Protein AF-A0A1K2F1L8-F1 (afdb_monomer_lite)

Radius of gyration: 19.1 Å; chains: 1; bounding box: 36×32×73 Å

Foldseek 3Di:
DDDDPVNVVCCVVVVDPDDLVNQLVCQCVPPHDLLSVLSSLVVCLVVVHDDDDPALLVSLLSPLVSLCVVLVNDDPVQLCVLQPPPDDPVLVCCSNPNPAHDDLVSVCSSCVSSVHHSVSSVVSSCVNDDDPPPDPPPPPVPVD

InterPro domains:
  IPR001387 Cro/C1-type, helix-turn-helix domain [cd00093] (1-28)

Structure (mmCIF, N/CA/C/O backbone):
data_AF-A0A1K2F1L8-F1
#
_entry.id   AF-A0A1K2F1L8-F1
#
loop_
_atom_site.group_PDB
_atom_site.id
_atom_site.type_symbol
_atom_site.label_atom_id
_atom_site.label_alt_id
_atom_site.label_comp_id
_atom_site.label_asym_id
_atom_site.label_entity_id
_atom_site.label_seq_id
_atom_site.pdbx_PDB_ins_code
_atom_site.Cartn_x
_atom_site.Cartn_y
_atom_site.Cartn_z
_atom_site.occupancy
_atom_site.B_iso_or_equiv
_atom_site.auth_seq_id
_atom_site.auth_comp_id
_atom_site.auth_asym_id
_atom_site.auth_atom_id
_atom_site.pdbx_PDB_model_num
ATOM 1 N N . MET A 1 1 ? 10.551 11.667 -25.243 1.00 49.59 1 MET A N 1
ATOM 2 C CA . MET A 1 1 ? 11.692 10.758 -24.992 1.00 49.59 1 MET A CA 1
ATOM 3 C C . MET A 1 1 ? 11.228 9.358 -25.374 1.00 49.59 1 MET A C 1
ATOM 5 O O . MET A 1 1 ? 10.257 8.904 -24.792 1.00 49.59 1 MET A O 1
ATOM 9 N N . ASN A 1 2 ? 11.800 8.723 -26.399 1.00 59.16 2 ASN A N 1
ATOM 10 C CA . ASN A 1 2 ? 11.292 7.448 -26.925 1.00 59.16 2 ASN A CA 1
ATOM 11 C C . ASN A 1 2 ? 12.063 6.296 -26.255 1.00 59.16 2 ASN A C 1
ATOM 13 O O . ASN A 1 2 ? 13.239 6.097 -26.563 1.00 59.16 2 ASN A O 1
ATOM 17 N N . ILE A 1 3 ? 11.465 5.598 -25.279 1.00 68.81 3 ILE A N 1
ATOM 18 C CA . ILE A 1 3 ? 12.116 4.423 -24.680 1.00 68.81 3 ILE A CA 1
ATOM 19 C C . ILE A 1 3 ? 12.101 3.303 -25.719 1.00 68.81 3 ILE A C 1
ATOM 21 O O . ILE A 1 3 ? 11.045 2.888 -26.190 1.00 68.81 3 ILE A O 1
ATOM 25 N N . HIS A 1 4 ? 13.276 2.780 -26.062 1.00 78.31 4 HIS A N 1
ATOM 26 C CA . HIS A 1 4 ? 13.374 1.705 -27.040 1.00 78.31 4 HIS A CA 1
ATOM 27 C C . HIS A 1 4 ? 12.691 0.425 -26.526 1.00 78.31 4 HIS A C 1
ATOM 29 O O . HIS A 1 4 ? 12.898 0.011 -25.385 1.00 78.31 4 HIS A O 1
ATOM 35 N N . ARG A 1 5 ? 11.911 -0.253 -27.375 1.00 78.19 5 ARG A N 1
ATOM 36 C CA . ARG A 1 5 ? 11.116 -1.440 -26.995 1.00 78.19 5 ARG A CA 1
ATOM 37 C C . ARG A 1 5 ? 11.962 -2.570 -26.398 1.00 78.19 5 ARG A C 1
ATOM 39 O O . ARG A 1 5 ? 11.544 -3.224 -25.447 1.00 78.19 5 ARG A O 1
ATOM 46 N N . SER A 1 6 ? 13.177 -2.758 -26.916 1.00 81.50 6 SER A N 1
ATOM 47 C CA . SER A 1 6 ? 14.138 -3.725 -26.370 1.00 81.50 6 SER A CA 1
ATOM 48 C C . SER A 1 6 ? 14.590 -3.367 -24.953 1.00 81.50 6 SER A C 1
ATOM 50 O O . SER A 1 6 ? 14.827 -4.258 -24.148 1.00 81.50 6 SER A O 1
ATOM 52 N N . TYR A 1 7 ? 14.667 -2.080 -24.616 1.00 80.69 7 TYR A N 1
ATOM 53 C CA . TYR A 1 7 ? 15.029 -1.620 -23.279 1.00 80.69 7 TYR A CA 1
ATOM 54 C C . TYR A 1 7 ? 13.928 -1.949 -22.264 1.00 80.69 7 TYR A C 1
ATOM 56 O O . TYR A 1 7 ? 14.214 -2.529 -21.218 1.00 80.69 7 TYR A O 1
ATOM 64 N N . LEU A 1 8 ? 12.665 -1.666 -22.611 1.00 78.38 8 LEU A N 1
ATOM 65 C CA . LEU A 1 8 ? 11.508 -2.033 -21.785 1.00 78.38 8 LEU A CA 1
ATOM 66 C C . LEU A 1 8 ? 11.400 -3.545 -21.597 1.00 78.38 8 LEU A C 1
ATOM 68 O O . LEU A 1 8 ? 11.188 -4.000 -20.479 1.00 78.38 8 LEU A O 1
ATOM 72 N N . SER A 1 9 ? 11.615 -4.329 -22.658 1.00 83.75 9 SER A N 1
ATOM 73 C CA . SER A 1 9 ? 11.579 -5.793 -22.575 1.00 83.75 9 SER A CA 1
ATOM 74 C C . SER A 1 9 ? 12.552 -6.334 -21.529 1.00 83.75 9 SER A C 1
ATOM 76 O O . SER A 1 9 ? 12.203 -7.245 -20.784 1.00 83.75 9 SER A O 1
ATOM 78 N N . ARG A 1 10 ? 13.758 -5.764 -21.438 1.00 85.00 10 ARG A N 1
ATOM 79 C CA . ARG A 1 10 ? 14.787 -6.210 -20.486 1.00 85.00 10 ARG A CA 1
ATOM 80 C C . ARG A 1 10 ? 14.475 -5.800 -19.051 1.00 85.00 10 ARG A C 1
ATOM 82 O O . ARG A 1 10 ? 14.777 -6.560 -18.141 1.00 85.00 10 ARG A O 1
ATOM 89 N N . ILE A 1 11 ? 13.832 -4.648 -18.856 1.00 83.88 11 ILE A N 1
ATOM 90 C CA . ILE A 1 11 ? 13.310 -4.255 -17.541 1.00 83.88 11 ILE A CA 1
ATOM 91 C C . ILE A 1 11 ? 12.198 -5.212 -17.103 1.00 83.88 11 ILE A C 1
ATOM 93 O O . ILE A 1 11 ? 12.263 -5.773 -16.015 1.00 83.88 11 ILE A O 1
ATOM 97 N N . LEU A 1 12 ? 11.204 -5.444 -17.964 1.00 80.25 12 LEU A N 1
ATOM 98 C CA . LEU A 1 12 ? 10.048 -6.289 -17.646 1.00 80.25 12 LEU A CA 1
ATOM 99 C C . LEU A 1 12 ? 10.425 -7.762 -17.447 1.00 80.25 12 LEU A C 1
ATOM 101 O O . LEU A 1 12 ? 9.795 -8.452 -16.654 1.00 80.25 12 LEU A O 1
ATOM 105 N N . SER A 1 13 ? 11.463 -8.235 -18.139 1.00 85.00 13 SER A N 1
ATOM 106 C CA . SER A 1 13 ? 11.977 -9.605 -17.996 1.00 85.00 13 SER A CA 1
ATOM 107 C C . SER A 1 13 ? 12.935 -9.767 -16.809 1.00 85.00 13 SER A C 1
ATOM 109 O O . SER A 1 13 ? 13.424 -10.866 -16.574 1.00 85.00 13 SER A O 1
ATOM 111 N N . GLY A 1 14 ? 13.250 -8.687 -16.084 1.00 81.31 14 GLY A N 1
ATOM 112 C CA . GLY A 1 14 ? 14.190 -8.709 -14.960 1.00 81.31 14 GLY A CA 1
ATOM 113 C C . GLY A 1 14 ? 15.669 -8.796 -15.356 1.00 81.31 14 GLY A C 1
ATOM 114 O O . GLY A 1 14 ? 16.530 -8.822 -14.483 1.00 81.31 14 GLY A O 1
ATOM 115 N N . GLU A 1 15 ? 15.997 -8.779 -16.652 1.00 84.69 15 GLU A N 1
ATOM 116 C CA . GLU A 1 15 ? 17.387 -8.722 -17.132 1.00 84.69 15 GLU A CA 1
ATOM 117 C C . GLU A 1 15 ? 18.084 -7.401 -16.782 1.00 84.69 15 GLU A C 1
ATOM 119 O O . GLU A 1 15 ? 19.311 -7.298 -16.849 1.00 84.69 15 GLU A O 1
ATOM 124 N N . ARG A 1 16 ? 17.307 -6.361 -16.460 1.00 83.31 16 ARG A N 1
ATOM 125 C CA . ARG A 1 16 ? 17.817 -5.052 -16.068 1.00 83.31 16 ARG A CA 1
ATOM 126 C C . ARG A 1 16 ? 16.995 -4.469 -14.915 1.00 83.31 16 ARG A C 1
ATOM 128 O O . ARG A 1 16 ? 15.769 -4.499 -14.997 1.00 83.31 16 ARG A O 1
ATOM 135 N N . PRO A 1 17 ? 17.632 -3.867 -13.893 1.00 78.44 17 PRO A N 1
ATOM 136 C CA . PRO A 1 17 ? 16.900 -3.169 -12.844 1.00 78.44 17 PRO A CA 1
ATOM 137 C C . PRO A 1 17 ? 16.169 -1.945 -13.409 1.00 78.44 17 PRO A C 1
ATOM 139 O O . PRO A 1 17 ? 16.726 -1.182 -14.207 1.00 78.44 17 PRO A O 1
ATOM 142 N N . ALA A 1 18 ? 14.921 -1.758 -12.980 1.00 80.25 18 ALA A N 1
ATOM 143 C CA . ALA A 1 18 ? 14.184 -0.521 -13.203 1.00 80.25 18 ALA A CA 1
ATOM 144 C C . ALA A 1 18 ? 14.768 0.611 -12.341 1.00 80.25 18 ALA A C 1
ATOM 146 O O . ALA A 1 18 ? 15.379 0.367 -11.301 1.00 80.25 18 ALA A O 1
ATOM 147 N N . THR A 1 19 ? 14.554 1.856 -12.759 1.00 84.81 19 THR A N 1
ATOM 148 C CA . THR A 1 19 ? 14.795 3.039 -11.922 1.00 84.81 19 THR A CA 1
ATOM 149 C C . THR A 1 19 ? 13.495 3.814 -11.761 1.00 84.81 19 THR A C 1
ATOM 151 O O . THR A 1 19 ? 12.611 3.719 -12.618 1.00 84.81 19 THR A O 1
ATOM 154 N N . LEU A 1 20 ? 13.392 4.619 -10.699 1.00 82.31 20 LEU A N 1
ATOM 155 C CA . LEU A 1 20 ? 12.206 5.434 -10.428 1.00 82.31 20 LEU A CA 1
ATOM 156 C C . LEU A 1 20 ? 11.814 6.308 -11.632 1.00 82.31 20 LEU A C 1
ATOM 158 O O . LEU A 1 20 ? 10.647 6.348 -12.001 1.00 82.31 20 LEU A O 1
ATOM 162 N N . SER A 1 21 ? 12.788 6.902 -12.328 1.00 84.25 21 SER A N 1
ATOM 163 C CA . SER A 1 21 ? 12.530 7.715 -13.526 1.00 84.25 21 SER A CA 1
ATOM 164 C C . SER A 1 21 ? 11.832 6.939 -14.650 1.00 84.25 21 SER A C 1
ATOM 166 O O . SER A 1 21 ? 11.030 7.511 -15.384 1.00 84.25 21 SER A O 1
ATOM 168 N N . TYR A 1 22 ? 12.124 5.642 -14.808 1.00 83.38 22 TYR A N 1
ATOM 169 C CA . TYR A 1 22 ? 11.431 4.803 -15.790 1.00 83.38 22 TYR A CA 1
ATOM 170 C C . TYR A 1 22 ? 10.025 4.434 -15.331 1.00 83.38 22 TYR A C 1
ATOM 172 O O . TYR A 1 22 ? 9.113 4.423 -16.151 1.00 83.38 22 TYR A O 1
ATOM 180 N N . VAL A 1 23 ? 9.842 4.159 -14.041 1.00 83.00 23 VAL A N 1
ATOM 181 C CA . VAL A 1 23 ? 8.525 3.867 -13.463 1.00 83.00 23 VAL A CA 1
ATOM 182 C C . VAL A 1 23 ? 7.595 5.070 -13.608 1.00 83.00 23 VAL A C 1
ATOM 184 O O . VAL A 1 23 ? 6.479 4.915 -14.097 1.00 83.00 23 VAL A O 1
ATOM 187 N N . GLU A 1 24 ? 8.082 6.268 -13.286 1.00 84.75 24 GLU A N 1
ATOM 188 C CA . GLU A 1 24 ? 7.347 7.523 -13.457 1.00 84.75 24 GLU A CA 1
ATOM 189 C C . GLU A 1 24 ? 6.984 7.779 -14.915 1.00 84.75 24 GLU A C 1
ATOM 191 O O . GLU A 1 24 ? 5.848 8.135 -15.222 1.00 84.75 24 GLU A O 1
ATOM 196 N N . LEU A 1 25 ? 7.931 7.564 -15.833 1.00 83.06 25 LEU A N 1
ATOM 197 C CA . LEU A 1 25 ? 7.670 7.775 -17.251 1.00 83.06 25 LEU A CA 1
ATOM 198 C C . LEU A 1 25 ? 6.630 6.784 -17.790 1.00 83.06 25 LEU A C 1
ATOM 200 O O . LEU A 1 25 ? 5.725 7.192 -18.509 1.00 83.06 25 LEU A O 1
ATOM 204 N N . ILE A 1 26 ? 6.721 5.502 -17.427 1.00 80.81 26 ILE A N 1
ATOM 205 C CA . ILE A 1 26 ? 5.741 4.489 -17.843 1.00 80.81 26 ILE A CA 1
ATOM 206 C C . ILE A 1 26 ? 4.357 4.818 -17.271 1.00 80.81 26 ILE A C 1
ATOM 208 O O . ILE A 1 26 ? 3.377 4.799 -18.010 1.00 80.81 26 ILE A O 1
ATOM 212 N N . ALA A 1 27 ? 4.264 5.159 -15.984 1.00 82.94 27 ALA A N 1
ATOM 213 C CA . ALA A 1 27 ? 2.992 5.501 -15.350 1.00 82.94 27 ALA A CA 1
ATOM 214 C C . ALA A 1 27 ? 2.351 6.751 -15.978 1.00 82.94 27 ALA A C 1
ATOM 216 O O . ALA A 1 27 ? 1.149 6.759 -16.255 1.00 82.94 27 ALA A O 1
ATOM 217 N N . LYS A 1 28 ? 3.163 7.766 -16.291 1.00 82.88 28 LYS A N 1
ATOM 218 C CA . LYS A 1 28 ? 2.709 8.999 -16.937 1.00 82.88 28 LYS A CA 1
ATOM 219 C C . LYS A 1 28 ? 2.158 8.760 -18.340 1.00 82.88 28 LYS A C 1
ATOM 221 O O . LYS A 1 28 ? 1.143 9.350 -18.694 1.00 82.88 28 LYS A O 1
ATOM 226 N N . GLU A 1 29 ? 2.820 7.919 -19.130 1.00 81.88 29 GLU A N 1
ATOM 227 C CA . GLU A 1 29 ? 2.407 7.626 -20.508 1.00 81.88 29 GLU A CA 1
ATOM 228 C C . GLU A 1 29 ? 1.221 6.650 -20.570 1.00 81.88 29 GLU A C 1
ATOM 230 O O . GLU A 1 29 ? 0.402 6.734 -21.482 1.00 81.88 29 GLU A O 1
ATOM 235 N N . CYS A 1 30 ? 1.113 5.714 -19.621 1.00 78.75 30 CYS A N 1
ATOM 236 C CA . CYS A 1 30 ? 0.089 4.668 -19.661 1.00 78.75 30 CYS A CA 1
ATOM 237 C C . CYS A 1 30 ? -1.204 5.010 -18.914 1.00 78.75 30 CYS A C 1
ATOM 239 O O . CYS A 1 30 ? -2.246 4.468 -19.277 1.00 78.75 30 CYS A O 1
ATOM 241 N N . ALA A 1 31 ? -1.146 5.826 -17.860 1.00 76.44 31 ALA A N 1
ATOM 242 C CA . ALA A 1 31 ? -2.265 5.963 -16.927 1.00 76.44 31 ALA A CA 1
ATOM 243 C C . ALA A 1 31 ? -2.584 7.418 -16.557 1.00 76.44 31 ALA A C 1
ATOM 245 O O . ALA A 1 31 ? -3.752 7.794 -16.578 1.00 76.44 31 ALA A O 1
ATOM 246 N N . GLY A 1 32 ? -1.565 8.255 -16.336 1.00 81.44 32 GLY A N 1
ATOM 247 C CA . GLY A 1 32 ? -1.750 9.677 -16.045 1.00 81.44 32 GLY A CA 1
ATOM 248 C C . GLY A 1 32 ? -1.016 10.146 -14.791 1.00 81.44 32 GLY A C 1
ATOM 249 O O . GLY A 1 32 ? -0.155 9.458 -14.238 1.00 81.44 32 GLY A O 1
ATOM 250 N N . SER A 1 33 ? -1.311 11.377 -14.366 1.00 78.75 33 SER A N 1
ATOM 251 C CA . SER A 1 33 ? -0.582 12.055 -13.284 1.00 78.75 33 SER A CA 1
ATOM 252 C C . SER A 1 33 ? -0.829 11.435 -11.903 1.00 78.75 33 SER A C 1
ATOM 254 O O . SER A 1 33 ? 0.099 11.356 -11.104 1.00 78.75 33 SER A O 1
ATOM 256 N N . THR A 1 34 ? -2.050 10.973 -11.622 1.00 79.31 34 THR A N 1
ATOM 257 C CA . THR A 1 34 ? -2.420 10.388 -10.320 1.00 79.31 34 THR A CA 1
ATOM 258 C C . THR A 1 34 ? -1.813 8.996 -10.141 1.00 79.31 34 THR A C 1
ATO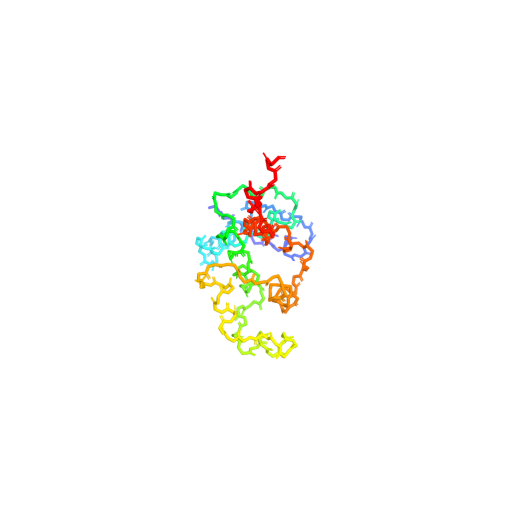M 260 O O . THR A 1 34 ? -1.289 8.655 -9.087 1.00 79.31 34 THR A O 1
ATOM 263 N N . GLU A 1 35 ? -1.794 8.197 -11.199 1.00 81.19 35 GLU A N 1
ATOM 264 C CA . GLU A 1 35 ? -1.209 6.859 -11.200 1.00 81.19 35 GLU A CA 1
ATOM 265 C C . GLU A 1 35 ? 0.321 6.910 -11.184 1.00 81.19 35 GLU A C 1
ATOM 267 O O . GLU A 1 35 ? 0.968 6.009 -10.649 1.00 81.19 35 GLU A O 1
ATOM 272 N N . THR A 1 36 ? 0.902 7.994 -11.708 1.00 83.38 36 THR A N 1
ATOM 273 C CA . THR A 1 36 ? 2.326 8.300 -11.520 1.00 83.38 36 THR A CA 1
ATOM 274 C C . THR A 1 36 ? 2.642 8.497 -10.041 1.00 83.38 36 THR A C 1
ATOM 276 O O . THR A 1 36 ? 3.590 7.898 -9.543 1.00 83.38 36 THR A O 1
ATOM 279 N N . GLU A 1 37 ? 1.818 9.256 -9.314 1.00 84.88 37 GLU A N 1
ATOM 280 C CA . GLU A 1 37 ? 1.981 9.442 -7.869 1.00 84.88 37 GLU A CA 1
ATOM 281 C C . GLU A 1 37 ? 1.888 8.110 -7.108 1.00 84.88 37 GLU A C 1
ATOM 283 O O . GLU A 1 37 ? 2.727 7.826 -6.251 1.00 84.88 37 GLU A O 1
ATOM 288 N N . PHE A 1 38 ? 0.935 7.247 -7.475 1.00 87.00 38 PHE A N 1
ATOM 289 C CA . PHE A 1 38 ? 0.809 5.901 -6.911 1.00 87.00 38 PHE A CA 1
ATOM 290 C C . PHE A 1 38 ? 2.066 5.057 -7.136 1.00 87.00 38 PHE A C 1
ATOM 292 O O . PHE A 1 38 ? 2.582 4.450 -6.195 1.00 87.00 38 PHE A O 1
ATOM 299 N N . ALA A 1 39 ? 2.577 5.028 -8.368 1.00 84.94 39 ALA A N 1
ATOM 300 C CA . ALA A 1 39 ? 3.757 4.250 -8.721 1.00 84.94 39 ALA A CA 1
ATOM 301 C C . ALA A 1 39 ? 5.016 4.761 -7.999 1.00 84.94 39 ALA A C 1
ATOM 303 O O . ALA A 1 39 ? 5.776 3.961 -7.449 1.00 84.94 39 ALA A O 1
ATOM 304 N N . THR A 1 40 ? 5.202 6.083 -7.929 1.00 86.88 40 THR A N 1
ATOM 305 C CA . THR A 1 40 ? 6.302 6.715 -7.189 1.00 86.88 40 THR A CA 1
ATOM 306 C C . THR A 1 40 ? 6.224 6.412 -5.698 1.00 86.88 40 THR A C 1
ATOM 308 O O . THR A 1 40 ? 7.238 6.076 -5.085 1.00 86.88 40 THR A O 1
ATOM 311 N N . LEU A 1 41 ? 5.033 6.502 -5.101 1.00 87.38 41 LEU A N 1
ATOM 312 C CA . LEU A 1 41 ? 4.838 6.235 -3.679 1.00 87.38 41 LEU A CA 1
ATOM 313 C C . LEU A 1 41 ? 5.149 4.772 -3.338 1.00 87.38 41 LEU A C 1
ATOM 315 O O . LEU A 1 41 ? 5.903 4.511 -2.401 1.00 87.38 41 LEU A O 1
ATOM 319 N N . LEU A 1 42 ? 4.620 3.823 -4.117 1.00 86.75 42 LEU A N 1
ATOM 320 C CA . LEU A 1 42 ? 4.898 2.397 -3.926 1.00 86.75 42 LEU A CA 1
ATOM 321 C C . LEU A 1 42 ? 6.384 2.074 -4.099 1.00 86.75 42 LEU A C 1
ATOM 323 O O . LEU A 1 42 ? 6.923 1.298 -3.312 1.00 86.75 42 LEU A O 1
ATOM 327 N N . TRP A 1 43 ? 7.051 2.685 -5.084 1.00 87.75 43 TRP A N 1
ATOM 328 C CA . TRP A 1 43 ? 8.487 2.510 -5.294 1.00 87.75 43 TRP A CA 1
ATOM 329 C C . TRP A 1 43 ? 9.297 2.976 -4.087 1.00 87.75 43 TRP A C 1
ATOM 331 O O . TRP A 1 43 ? 10.111 2.215 -3.574 1.00 87.75 43 TRP A O 1
ATOM 341 N N . LYS A 1 44 ? 9.053 4.203 -3.610 1.00 88.31 44 LYS A N 1
ATOM 342 C CA . LYS A 1 44 ? 9.777 4.772 -2.464 1.00 88.31 44 LYS A CA 1
ATOM 343 C C . LYS A 1 44 ? 9.607 3.921 -1.214 1.00 88.31 44 LYS A C 1
ATOM 345 O O . LYS A 1 44 ? 10.588 3.603 -0.557 1.00 88.31 44 LYS A O 1
ATOM 350 N N . ILE A 1 45 ? 8.381 3.485 -0.936 1.00 86.38 45 ILE A N 1
ATOM 351 C CA . ILE A 1 45 ? 8.088 2.621 0.212 1.00 86.38 45 ILE A CA 1
ATOM 352 C C . ILE A 1 45 ? 8.785 1.261 0.075 1.00 86.38 45 ILE A C 1
ATOM 354 O O . ILE A 1 45 ? 9.333 0.754 1.048 1.00 86.38 45 ILE A O 1
ATOM 358 N N . ALA A 1 46 ? 8.790 0.662 -1.119 1.00 84.69 46 ALA A N 1
ATOM 359 C CA . ALA A 1 46 ? 9.466 -0.613 -1.354 1.00 84.69 46 ALA A CA 1
ATOM 360 C C . ALA A 1 46 ? 11.000 -0.503 -1.285 1.00 84.69 46 ALA A C 1
ATOM 362 O O . ALA A 1 46 ? 11.662 -1.465 -0.900 1.00 84.69 46 ALA A O 1
ATOM 363 N N . ALA A 1 47 ? 11.553 0.654 -1.655 1.00 85.44 47 ALA A N 1
ATOM 364 C CA . ALA A 1 47 ? 12.978 0.964 -1.593 1.00 85.44 47 ALA A CA 1
ATOM 365 C C . ALA A 1 47 ? 13.443 1.454 -0.207 1.00 85.44 47 ALA A C 1
ATOM 367 O O . ALA A 1 47 ? 14.618 1.777 -0.057 1.00 85.44 47 ALA A O 1
ATOM 368 N N . ASP A 1 48 ? 12.542 1.510 0.783 1.00 80.94 48 ASP A N 1
ATOM 369 C CA . ASP A 1 48 ? 12.784 2.084 2.117 1.00 80.94 48 ASP A CA 1
ATOM 370 C C . ASP A 1 48 ? 13.265 3.552 2.066 1.00 80.94 48 ASP A C 1
ATOM 372 O O . ASP A 1 48 ? 13.998 4.041 2.925 1.00 80.94 48 ASP A O 1
ATOM 376 N N . GLU A 1 49 ? 12.854 4.284 1.025 1.00 83.06 49 GLU A N 1
ATOM 377 C CA . GLU A 1 49 ? 13.155 5.703 0.864 1.00 83.06 49 GLU A CA 1
ATOM 378 C C . GLU A 1 49 ? 12.187 6.574 1.686 1.00 83.06 49 GLU A C 1
ATOM 380 O O . GLU A 1 49 ? 10.984 6.295 1.761 1.00 83.06 49 GLU A O 1
ATOM 385 N N . PRO A 1 50 ? 12.667 7.691 2.266 1.00 71.56 50 PRO A N 1
ATOM 386 C CA . PRO A 1 50 ? 11.837 8.562 3.083 1.00 71.56 50 PRO A CA 1
ATOM 387 C C . PRO A 1 50 ? 10.741 9.237 2.248 1.00 71.56 50 PRO A C 1
ATOM 389 O O . PRO A 1 50 ? 11.000 10.041 1.348 1.00 71.56 50 PRO A O 1
ATOM 392 N N . VAL A 1 51 ? 9.485 8.974 2.606 1.00 76.62 51 VAL A N 1
ATOM 393 C CA . VAL A 1 51 ? 8.326 9.668 2.039 1.00 76.62 51 VAL A CA 1
ATOM 394 C C . VAL A 1 51 ? 8.105 10.968 2.819 1.00 76.62 51 VAL A C 1
ATOM 396 O O . VAL A 1 51 ? 7.390 11.002 3.820 1.00 76.62 51 VAL A O 1
ATOM 399 N N . SER A 1 52 ? 8.743 12.059 2.380 1.00 64.44 52 SER A N 1
ATOM 400 C CA . SER A 1 52 ? 8.429 13.400 2.896 1.00 64.44 52 SER A CA 1
ATOM 401 C C . SER A 1 52 ? 6.984 13.728 2.557 1.00 64.44 52 SER A C 1
ATOM 403 O O . SER A 1 52 ? 6.668 13.944 1.388 1.00 64.44 52 SER A O 1
ATOM 405 N N . THR A 1 53 ? 6.108 13.758 3.563 1.00 65.12 53 THR A N 1
ATOM 406 C CA . THR A 1 53 ? 4.717 14.143 3.330 1.00 65.12 53 THR A CA 1
ATOM 407 C C . THR A 1 53 ? 4.244 15.210 4.295 1.00 65.12 53 THR A C 1
ATOM 409 O O . THR A 1 53 ? 4.404 15.088 5.505 1.00 65.12 53 THR A O 1
ATOM 412 N N . THR A 1 54 ? 3.655 16.260 3.724 1.00 70.56 54 THR A N 1
ATOM 413 C CA . THR A 1 54 ? 3.031 17.381 4.438 1.00 70.56 54 THR A CA 1
ATOM 414 C C . THR A 1 54 ? 1.718 16.969 5.112 1.00 70.56 54 THR A C 1
ATOM 416 O O . THR A 1 54 ? 1.328 17.584 6.098 1.00 70.56 54 THR A O 1
ATOM 419 N N . ASP A 1 55 ? 1.063 15.914 4.614 1.00 83.19 55 ASP A N 1
ATOM 420 C CA . ASP A 1 55 ? -0.166 15.348 5.177 1.00 83.19 55 ASP A CA 1
ATOM 421 C C . ASP A 1 55 ? -0.058 13.810 5.266 1.00 83.19 55 ASP A C 1
ATOM 423 O O . ASP A 1 55 ? -0.226 13.123 4.254 1.00 83.19 55 ASP A O 1
ATOM 427 N N . PRO A 1 56 ? 0.218 13.246 6.456 1.00 82.69 56 PRO A N 1
ATOM 428 C CA . PRO A 1 56 ? 0.404 11.806 6.625 1.00 82.69 56 PRO A CA 1
ATOM 429 C C . PRO A 1 56 ? -0.892 11.000 6.432 1.00 82.69 56 PRO A C 1
ATOM 431 O O . PRO A 1 56 ? -0.836 9.827 6.054 1.00 82.69 56 PRO A O 1
ATOM 434 N N . VAL A 1 57 ? -2.068 11.610 6.643 1.00 84.69 57 VAL A N 1
ATOM 435 C CA . VAL A 1 57 ? -3.365 10.962 6.388 1.00 84.69 57 VAL A CA 1
ATOM 436 C C . VAL A 1 57 ? -3.578 10.801 4.890 1.00 84.69 57 VAL A C 1
ATOM 438 O O . VAL A 1 57 ? -4.019 9.741 4.436 1.00 84.69 57 VAL A O 1
ATOM 441 N N . HIS A 1 58 ? -3.232 11.833 4.120 1.00 84.62 58 HIS A N 1
ATOM 442 C CA . HIS A 1 58 ? -3.254 11.761 2.667 1.00 84.62 58 HIS A CA 1
ATOM 443 C C . HIS A 1 58 ? -2.303 10.672 2.153 1.00 84.62 58 HIS A C 1
ATOM 445 O O . HIS A 1 58 ? -2.746 9.812 1.396 1.00 84.62 58 HIS A O 1
ATOM 451 N N . THR A 1 59 ? -1.059 10.607 2.646 1.00 85.94 59 THR A N 1
ATOM 452 C CA . THR A 1 59 ? -0.090 9.559 2.263 1.00 85.94 59 THR A CA 1
ATOM 453 C C . THR A 1 59 ? -0.632 8.156 2.471 1.00 85.94 59 THR A C 1
ATOM 455 O O . THR A 1 59 ? -0.511 7.304 1.591 1.00 85.94 59 THR A O 1
ATOM 458 N N . LEU A 1 60 ? -1.231 7.902 3.640 1.00 86.50 60 LEU A N 1
ATOM 459 C CA . LEU A 1 60 ? -1.786 6.594 3.968 1.00 86.50 60 LEU A CA 1
ATOM 460 C C . LEU A 1 60 ? -2.885 6.207 2.973 1.00 86.50 60 LEU A C 1
ATOM 462 O O . LEU A 1 60 ? -2.911 5.083 2.477 1.00 86.50 60 LEU A O 1
ATOM 466 N N . ARG A 1 61 ? -3.783 7.140 2.650 1.00 87.69 61 ARG A N 1
ATOM 467 C CA . ARG A 1 61 ? -4.873 6.894 1.695 1.00 87.69 61 ARG A CA 1
ATOM 468 C C . ARG A 1 61 ? -4.343 6.650 0.295 1.00 87.69 61 ARG A C 1
ATOM 470 O O . ARG A 1 61 ? -4.733 5.659 -0.318 1.00 87.69 61 ARG A O 1
ATOM 477 N N . THR A 1 62 ? -3.432 7.495 -0.172 1.00 88.06 62 THR A N 1
ATOM 478 C CA . THR A 1 62 ? -2.773 7.353 -1.474 1.00 88.06 62 THR A CA 1
ATOM 479 C C . THR A 1 62 ? -2.057 6.008 -1.567 1.00 88.06 62 THR A C 1
ATOM 481 O O . THR A 1 62 ? -2.165 5.332 -2.583 1.00 88.06 62 THR A O 1
ATOM 484 N N . TYR A 1 63 ? -1.426 5.538 -0.486 1.00 89.12 63 TYR A N 1
ATOM 485 C CA . TYR A 1 63 ? -0.809 4.212 -0.435 1.00 89.12 63 TYR A CA 1
ATOM 486 C C . TYR A 1 63 ? -1.824 3.076 -0.615 1.00 89.12 63 TYR A C 1
ATOM 488 O O . TYR A 1 63 ? -1.625 2.194 -1.450 1.00 89.12 63 TYR A O 1
ATOM 496 N N . PHE A 1 64 ? -2.940 3.090 0.118 1.00 87.75 64 PHE A N 1
ATOM 497 C CA . PHE A 1 64 ? -3.967 2.054 -0.032 1.00 87.75 64 PHE A CA 1
ATOM 498 C C . PHE A 1 64 ? -4.677 2.122 -1.389 1.00 87.75 64 PHE A C 1
ATOM 500 O O . PHE A 1 64 ? -4.975 1.078 -1.969 1.00 87.75 64 PHE A O 1
ATOM 507 N N . GLN A 1 65 ? -4.905 3.320 -1.930 1.00 88.50 65 GLN A N 1
ATOM 508 C CA . GLN A 1 65 ? -5.421 3.501 -3.290 1.00 88.50 65 GLN A CA 1
ATOM 509 C C . GLN A 1 65 ? -4.441 2.950 -4.334 1.00 88.50 65 GLN A C 1
ATOM 511 O O . GLN A 1 65 ? -4.862 2.223 -5.232 1.00 88.50 65 GLN A O 1
ATOM 516 N N . ALA A 1 66 ? -3.142 3.207 -4.170 1.00 88.00 66 ALA A N 1
ATOM 517 C CA . ALA A 1 66 ? -2.091 2.672 -5.027 1.00 88.00 66 ALA A CA 1
ATOM 518 C C . ALA A 1 66 ? -2.026 1.139 -4.969 1.00 88.00 66 ALA A C 1
ATOM 520 O O . ALA A 1 66 ? -1.928 0.489 -6.008 1.00 88.00 66 ALA A O 1
ATOM 521 N N . LEU A 1 67 ? -2.147 0.542 -3.779 1.00 87.56 67 LEU A N 1
ATOM 522 C CA . LEU A 1 67 ? -2.235 -0.913 -3.620 1.00 87.56 67 LEU A CA 1
ATOM 523 C C . LEU A 1 67 ? -3.485 -1.491 -4.289 1.00 87.56 67 LEU A C 1
ATOM 525 O O . LEU A 1 67 ? -3.409 -2.518 -4.959 1.00 87.56 67 LEU A O 1
ATOM 529 N N . ASN A 1 68 ? -4.631 -0.826 -4.137 1.00 87.75 68 ASN A N 1
ATOM 530 C CA . ASN A 1 68 ? -5.862 -1.234 -4.803 1.00 87.75 68 ASN A CA 1
ATOM 531 C C . ASN A 1 68 ? -5.713 -1.176 -6.328 1.00 87.75 68 ASN A C 1
ATOM 533 O O . ASN A 1 68 ? -6.097 -2.115 -7.020 1.00 87.75 68 ASN A O 1
ATOM 537 N N . TYR A 1 69 ? -5.092 -0.117 -6.848 1.00 85.25 69 TYR A N 1
ATOM 538 C CA . TYR A 1 69 ? -4.772 0.015 -8.265 1.00 85.25 69 TYR A CA 1
ATOM 539 C C . TYR A 1 69 ? -3.822 -1.095 -8.745 1.00 85.25 69 TYR A C 1
ATOM 541 O O . TYR A 1 69 ? -4.114 -1.764 -9.735 1.00 85.25 69 TYR A O 1
ATOM 549 N N . ALA A 1 70 ? -2.744 -1.369 -8.002 1.00 83.88 70 ALA A N 1
ATOM 550 C CA . ALA A 1 70 ? -1.779 -2.425 -8.315 1.00 83.88 70 ALA A CA 1
ATOM 551 C C . ALA A 1 70 ? -2.404 -3.833 -8.301 1.00 83.88 70 ALA A C 1
ATOM 553 O O . ALA A 1 70 ? -2.031 -4.684 -9.106 1.00 83.88 70 ALA A O 1
ATOM 554 N N . ALA A 1 71 ? -3.400 -4.067 -7.443 1.00 82.81 71 ALA A N 1
ATOM 555 C CA . ALA A 1 71 ? -4.173 -5.308 -7.399 1.00 82.81 71 ALA A CA 1
ATOM 556 C C . ALA A 1 71 ? -5.213 -5.437 -8.538 1.00 82.81 71 ALA A C 1
ATOM 558 O O . ALA A 1 71 ? -5.985 -6.398 -8.560 1.00 82.81 71 ALA A O 1
ATOM 559 N N . GLY A 1 72 ? -5.261 -4.484 -9.477 1.00 81.50 72 GLY A N 1
ATOM 560 C CA . GLY A 1 72 ? -6.211 -4.469 -10.593 1.00 81.50 72 GLY A CA 1
ATOM 561 C C . GLY A 1 72 ? -7.561 -3.833 -10.258 1.00 81.50 72 GLY A C 1
ATOM 562 O O . GLY A 1 72 ? -8.561 -4.156 -10.896 1.00 81.50 72 GLY A O 1
ATOM 563 N N . SER A 1 73 ? -7.604 -2.954 -9.253 1.00 80.94 73 SER A N 1
ATOM 564 C CA . SER A 1 73 ? -8.805 -2.267 -8.758 1.00 80.94 73 SER A CA 1
ATOM 565 C C . SER A 1 73 ? -9.979 -3.224 -8.480 1.00 80.94 73 SER A C 1
ATOM 567 O O . SER A 1 73 ? -11.044 -3.135 -9.106 1.00 80.94 73 SER A O 1
ATOM 569 N N . PRO A 1 74 ? -9.802 -4.201 -7.568 1.00 78.75 74 PRO A N 1
ATOM 570 C CA . PRO A 1 74 ? -10.876 -5.106 -7.186 1.00 78.75 74 PRO A CA 1
ATOM 571 C C . PRO A 1 74 ? -12.072 -4.326 -6.625 1.00 78.75 74 PRO A C 1
ATOM 573 O O . PRO A 1 74 ? -11.927 -3.390 -5.843 1.00 78.75 74 PRO A O 1
ATOM 576 N N . ARG A 1 75 ? -13.285 -4.740 -7.012 1.00 78.81 75 ARG A N 1
ATOM 577 C CA . ARG A 1 75 ? -14.526 -4.159 -6.475 1.00 78.81 75 ARG A CA 1
ATOM 578 C C . ARG A 1 75 ? -14.623 -4.373 -4.963 1.00 78.81 75 ARG A C 1
ATOM 580 O O . ARG A 1 75 ? -14.173 -5.405 -4.460 1.00 78.81 75 ARG A O 1
ATOM 587 N N . GLU A 1 76 ? -15.290 -3.445 -4.277 1.00 78.44 76 GLU A N 1
ATOM 588 C CA . GLU A 1 76 ? -15.517 -3.465 -2.821 1.00 78.44 76 GLU A CA 1
ATOM 589 C C . GLU A 1 76 ? -16.026 -4.839 -2.336 1.00 78.44 76 GLU A C 1
ATOM 591 O O . GLU A 1 76 ? -15.497 -5.389 -1.373 1.00 78.44 76 GLU A O 1
ATOM 596 N N . ASP A 1 77 ? -16.952 -5.470 -3.067 1.00 75.38 77 ASP A N 1
ATOM 597 C CA . ASP A 1 77 ? -17.506 -6.790 -2.721 1.00 75.38 77 ASP A CA 1
ATOM 598 C C . ASP A 1 77 ? -16.457 -7.915 -2.709 1.00 75.38 77 ASP A C 1
ATOM 600 O O . ASP A 1 77 ? -16.509 -8.831 -1.882 1.00 75.38 77 ASP A O 1
ATOM 604 N N . ARG A 1 78 ? -15.476 -7.854 -3.622 1.00 78.25 78 ARG A N 1
ATOM 605 C CA . ARG A 1 78 ? -14.377 -8.830 -3.676 1.00 78.25 78 ARG A CA 1
ATOM 606 C C . ARG A 1 78 ? -13.396 -8.621 -2.533 1.00 78.25 78 ARG A C 1
ATOM 608 O O . ARG A 1 78 ? -12.928 -9.612 -1.980 1.00 78.25 78 ARG A O 1
ATOM 615 N N . LEU A 1 79 ? -13.124 -7.368 -2.167 1.00 77.12 79 LEU A N 1
ATOM 616 C CA . LEU A 1 79 ? -12.287 -7.033 -1.013 1.00 77.12 79 LEU A CA 1
ATOM 617 C C . LEU A 1 79 ? -12.927 -7.493 0.299 1.00 77.12 79 LEU A C 1
ATOM 619 O O . LEU A 1 79 ? -12.241 -8.038 1.154 1.00 77.12 79 LEU A O 1
ATOM 623 N N . ILE A 1 80 ? -14.243 -7.337 0.445 1.00 79.50 80 ILE A N 1
ATOM 624 C CA . ILE A 1 80 ? -14.983 -7.826 1.619 1.00 79.50 80 ILE A CA 1
ATOM 625 C C . ILE A 1 80 ? -14.984 -9.355 1.660 1.00 79.50 80 ILE A C 1
ATOM 627 O O . ILE A 1 80 ? -14.813 -9.953 2.717 1.00 79.50 80 ILE A O 1
ATOM 631 N N . SER A 1 81 ? -15.137 -10.003 0.504 1.00 76.94 81 SER A N 1
ATOM 632 C CA . SER A 1 81 ? -15.106 -11.466 0.420 1.00 76.94 81 SER A CA 1
ATOM 633 C C . SER A 1 81 ? -13.727 -12.043 0.761 1.00 76.94 81 SER A C 1
ATOM 635 O O . SER A 1 81 ? -13.646 -13.128 1.338 1.00 76.94 81 SER A O 1
ATOM 637 N N . SER A 1 82 ? -12.641 -11.340 0.419 1.00 73.19 82 SER A N 1
ATOM 638 C CA . SER A 1 82 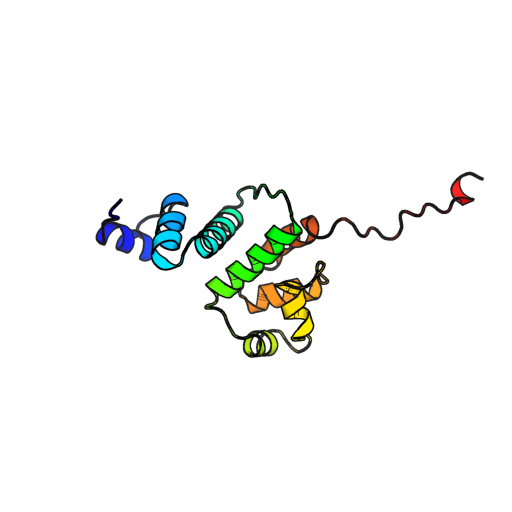? -11.270 -11.759 0.736 1.00 73.19 82 SER A CA 1
ATOM 639 C C . SER A 1 82 ? -10.843 -11.379 2.159 1.00 73.19 82 SER A C 1
ATOM 641 O O . SER A 1 82 ? -10.105 -12.129 2.806 1.00 73.19 82 SER A O 1
ATOM 643 N N . ALA A 1 83 ? -11.335 -10.260 2.689 1.00 69.75 83 ALA A N 1
ATOM 644 C CA . ALA A 1 83 ? -11.121 -9.841 4.064 1.00 69.75 83 ALA A CA 1
ATOM 645 C C . ALA A 1 83 ? -12.080 -10.588 5.000 1.00 69.75 83 ALA A C 1
ATOM 647 O O . ALA A 1 83 ? -13.219 -10.181 5.181 1.00 69.75 83 ALA A O 1
ATOM 648 N N . ARG A 1 84 ? -11.612 -11.695 5.594 1.00 65.44 84 ARG A N 1
ATOM 649 C CA . ARG A 1 84 ? -12.349 -12.576 6.528 1.00 65.44 84 ARG A CA 1
ATOM 650 C C . ARG A 1 84 ? -13.389 -11.830 7.408 1.00 65.44 84 ARG A C 1
ATOM 652 O O . ARG A 1 84 ? -13.061 -11.345 8.483 1.00 65.44 84 ARG A O 1
ATOM 659 N N . ARG A 1 85 ? -14.630 -11.773 6.904 1.00 61.56 85 ARG A N 1
ATOM 660 C CA . ARG A 1 85 ? -15.954 -11.475 7.501 1.00 61.56 85 ARG A CA 1
ATOM 661 C C . ARG A 1 85 ? -16.204 -10.249 8.396 1.00 61.56 85 ARG A C 1
ATOM 663 O O . ARG A 1 85 ? -17.380 -9.988 8.619 1.00 61.56 85 ARG A O 1
ATOM 670 N N . ASP A 1 86 ? -15.224 -9.441 8.798 1.00 69.50 86 ASP A N 1
ATOM 671 C CA . ASP A 1 86 ? -15.516 -8.191 9.541 1.00 69.50 86 ASP A CA 1
ATOM 672 C C . ASP A 1 86 ? -14.916 -6.927 8.904 1.00 69.50 86 ASP A C 1
ATOM 674 O O . ASP A 1 86 ? -14.373 -6.064 9.589 1.00 69.50 86 ASP A O 1
ATOM 678 N N . LEU A 1 87 ? -14.991 -6.809 7.575 1.00 76.56 87 LEU A N 1
ATOM 679 C CA . LEU A 1 87 ? -14.882 -5.510 6.904 1.00 76.56 87 LEU A CA 1
ATOM 680 C C . LEU A 1 87 ? -16.226 -5.135 6.288 1.00 76.56 87 LEU A C 1
ATOM 682 O O . LEU A 1 87 ? -16.798 -5.912 5.525 1.00 76.56 87 LEU A O 1
ATOM 686 N N . THR A 1 88 ? -16.717 -3.934 6.593 1.00 80.50 88 THR A N 1
ATOM 687 C CA . THR A 1 88 ? -17.922 -3.396 5.955 1.00 80.50 88 THR A CA 1
ATOM 688 C C . THR A 1 88 ? -17.570 -2.474 4.786 1.00 80.50 88 THR A C 1
ATOM 690 O O . THR A 1 88 ? -16.474 -1.916 4.709 1.00 80.50 88 THR A O 1
ATOM 693 N N . ILE A 1 89 ? -18.531 -2.254 3.881 1.00 80.00 89 ILE A N 1
ATOM 694 C CA . ILE A 1 89 ? -18.403 -1.267 2.791 1.00 80.00 89 ILE A CA 1
ATOM 695 C C . ILE A 1 89 ? -18.120 0.134 3.359 1.00 80.00 89 ILE A C 1
ATOM 697 O O . ILE A 1 89 ? -17.346 0.901 2.788 1.00 80.00 89 ILE A O 1
ATOM 701 N N . ALA A 1 90 ? -18.720 0.471 4.504 1.00 80.00 90 ALA A N 1
ATOM 702 C CA . ALA A 1 90 ? -18.502 1.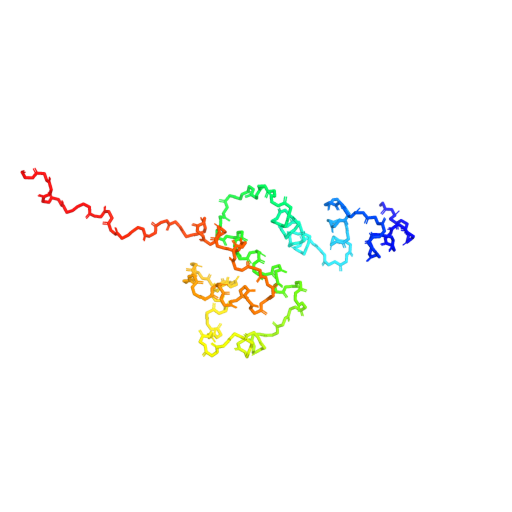753 5.164 1.00 80.00 90 ALA A CA 1
ATOM 703 C C . ALA A 1 90 ? -17.048 1.915 5.633 1.00 80.00 90 ALA A C 1
ATOM 705 O O . ALA A 1 90 ? -16.480 2.997 5.475 1.00 80.00 90 ALA A O 1
ATOM 706 N N . ASP A 1 91 ? -16.433 0.844 6.141 1.00 81.44 91 ASP A N 1
ATOM 707 C CA . ASP A 1 91 ? -15.031 0.851 6.566 1.00 81.44 91 ASP A CA 1
ATOM 708 C C . ASP A 1 91 ? -14.083 1.014 5.379 1.00 81.44 91 ASP A C 1
ATOM 710 O O . ASP A 1 91 ? -13.150 1.811 5.457 1.00 81.44 91 ASP A O 1
ATOM 714 N N . LEU A 1 92 ? -14.357 0.338 4.256 1.00 82.06 92 LEU A N 1
ATOM 715 C CA . LEU A 1 92 ? -13.590 0.510 3.018 1.00 82.06 92 LEU A CA 1
ATOM 716 C C . LEU A 1 92 ? -13.675 1.946 2.507 1.00 82.06 92 LEU A C 1
ATOM 718 O O . LEU A 1 92 ? -12.652 2.590 2.273 1.00 82.06 92 LEU A O 1
ATOM 722 N N . ARG A 1 93 ? -14.889 2.492 2.397 1.00 83.19 93 ARG A N 1
ATOM 723 C CA . ARG A 1 93 ? -15.080 3.879 1.958 1.00 83.19 93 ARG A CA 1
ATOM 724 C C . ARG A 1 93 ? -14.398 4.860 2.891 1.00 83.19 93 ARG A C 1
ATOM 726 O O . ARG A 1 93 ? -13.809 5.827 2.417 1.00 83.19 93 ARG A O 1
ATOM 733 N N . ARG A 1 94 ? -14.422 4.611 4.202 1.00 82.62 94 ARG A N 1
ATOM 734 C CA . ARG A 1 94 ? -13.707 5.438 5.177 1.00 82.62 94 ARG A CA 1
ATOM 735 C C . ARG A 1 94 ? -12.191 5.326 5.030 1.00 82.62 94 ARG A C 1
ATOM 737 O O . ARG A 1 94 ? -11.523 6.350 5.076 1.00 82.62 94 ARG A O 1
ATOM 744 N N . ALA A 1 95 ? -11.669 4.125 4.796 1.00 82.69 95 ALA A N 1
ATOM 745 C CA . ALA A 1 95 ? -10.243 3.881 4.604 1.00 82.69 95 ALA A CA 1
ATOM 746 C C . ALA A 1 95 ? -9.688 4.544 3.334 1.00 82.69 95 ALA A C 1
ATOM 748 O O . ALA A 1 95 ? -8.561 5.040 3.364 1.00 82.69 95 ALA A O 1
ATOM 749 N N . PHE A 1 96 ? -10.470 4.577 2.248 1.00 82.44 96 PHE A N 1
ATOM 750 C CA . PHE A 1 96 ? -10.048 5.158 0.970 1.00 82.44 96 PHE A CA 1
ATOM 751 C C . PHE A 1 96 ? -10.366 6.652 0.823 1.00 82.44 96 PHE A C 1
ATOM 753 O O . PHE A 1 96 ? -9.561 7.380 0.240 1.00 82.44 96 PHE A O 1
ATOM 76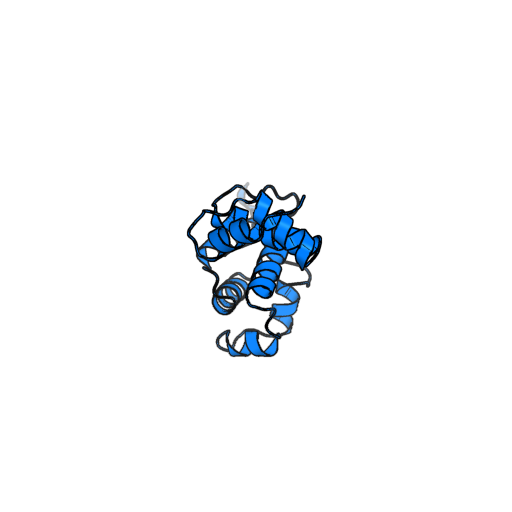0 N N . HIS A 1 97 ? -11.522 7.115 1.314 1.00 79.88 97 HIS A N 1
ATOM 761 C CA . HIS A 1 97 ? -12.058 8.448 0.989 1.00 79.88 97 HIS A CA 1
ATOM 762 C C . HIS A 1 97 ? -12.749 9.180 2.149 1.00 79.88 97 HIS A C 1
ATOM 764 O O . HIS A 1 97 ? -12.911 10.397 2.087 1.00 79.88 97 HIS A O 1
ATOM 770 N N . GLY A 1 98 ? -13.208 8.475 3.183 1.00 76.06 98 GLY A N 1
ATOM 771 C CA . GLY A 1 98 ? -13.995 9.088 4.255 1.00 76.06 98 GLY A CA 1
ATOM 772 C C . GLY A 1 98 ? -13.146 9.888 5.246 1.00 76.06 98 GLY A C 1
ATOM 773 O O . GLY A 1 98 ? -11.924 9.827 5.208 1.00 76.06 98 GLY A O 1
ATOM 774 N N . PRO A 1 99 ? -13.764 10.671 6.140 1.00 73.81 99 PRO A N 1
ATOM 775 C CA . PRO A 1 99 ? -13.043 11.480 7.120 1.00 73.81 99 PRO A CA 1
ATOM 776 C C . PRO A 1 99 ? -12.365 10.617 8.198 1.00 73.81 99 PRO A C 1
ATOM 778 O O . PRO A 1 99 ? -12.915 9.604 8.634 1.00 73.81 99 PRO A O 1
ATOM 781 N N . GLY A 1 100 ? -11.187 11.057 8.651 1.00 76.44 100 GLY A N 1
ATOM 782 C CA . GLY A 1 100 ? -10.402 10.389 9.692 1.00 76.44 100 GLY A CA 1
ATOM 783 C C . GLY A 1 100 ? -9.612 9.167 9.213 1.00 76.44 100 GLY A C 1
ATOM 784 O O . GLY A 1 100 ? -9.568 8.850 8.022 1.00 76.44 100 GLY A O 1
ATOM 785 N N . VAL A 1 101 ? -8.966 8.496 10.165 1.00 80.81 101 VAL A N 1
ATOM 786 C CA . VAL A 1 101 ? -8.184 7.273 9.951 1.00 80.81 101 VAL A CA 1
ATOM 787 C C . VAL A 1 101 ? -8.880 6.140 10.713 1.00 80.81 101 VAL A C 1
ATOM 789 O O . VAL A 1 101 ? -9.008 6.234 11.935 1.00 80.81 101 VAL A O 1
ATOM 792 N N . PRO A 1 102 ? -9.394 5.104 10.025 1.00 83.25 102 PRO A N 1
ATOM 793 C CA . PRO A 1 102 ? -9.900 3.894 10.665 1.00 83.25 102 PRO A CA 1
ATOM 794 C C . PRO A 1 102 ? -8.902 3.244 11.627 1.00 83.25 102 PRO A C 1
ATOM 796 O O . PRO A 1 102 ? -7.687 3.439 11.532 1.00 83.25 102 PRO A O 1
ATOM 799 N N . GLU A 1 103 ? -9.421 2.408 12.523 1.00 84.81 103 GLU A N 1
ATOM 800 C CA . GLU A 1 103 ? -8.585 1.616 13.421 1.00 84.81 103 GLU A CA 1
ATOM 801 C C . GLU A 1 103 ? -7.624 0.703 12.652 1.00 84.81 103 GLU A C 1
ATOM 803 O O . GLU A 1 103 ? -7.930 0.205 11.562 1.00 84.81 103 GLU A O 1
ATOM 808 N N . TRP A 1 104 ? -6.469 0.424 13.261 1.00 86.75 104 TRP A N 1
ATOM 809 C CA . TRP A 1 104 ? -5.429 -0.410 12.663 1.00 86.75 104 TRP A CA 1
ATOM 810 C C . TRP A 1 104 ? -5.940 -1.781 12.198 1.00 86.75 104 TRP A C 1
ATOM 812 O O . TRP A 1 104 ? -5.513 -2.274 11.157 1.00 86.75 104 TRP A O 1
ATOM 822 N N . ALA A 1 105 ? -6.894 -2.383 12.915 1.00 85.25 105 ALA A N 1
ATOM 823 C CA . ALA A 1 105 ? -7.469 -3.677 12.550 1.00 85.25 105 ALA A CA 1
ATOM 824 C C . ALA A 1 105 ? -8.078 -3.682 11.132 1.00 85.25 105 ALA A C 1
ATOM 826 O O . ALA A 1 105 ? -7.935 -4.670 10.407 1.00 85.25 105 ALA A O 1
ATOM 827 N N . VAL A 1 106 ? -8.697 -2.571 10.713 1.00 85.88 106 VAL A N 1
ATOM 828 C CA . VAL A 1 106 ? -9.264 -2.408 9.366 1.00 85.88 106 VAL A CA 1
ATOM 829 C C . VAL A 1 106 ? -8.142 -2.352 8.328 1.00 85.88 106 VAL A C 1
ATOM 831 O O . VAL A 1 106 ? -8.164 -3.106 7.353 1.00 85.88 106 VAL A O 1
ATOM 834 N N . TYR A 1 107 ? -7.120 -1.526 8.561 1.00 86.50 107 TYR A N 1
ATOM 835 C CA . TYR A 1 107 ? -5.993 -1.368 7.638 1.00 86.50 107 TYR A CA 1
ATOM 836 C C . TYR A 1 107 ? -5.110 -2.611 7.530 1.00 86.50 107 TYR A C 1
ATOM 838 O O . TYR A 1 107 ? -4.661 -2.942 6.436 1.00 86.50 107 TYR A O 1
ATOM 846 N N . HIS A 1 108 ? -4.907 -3.346 8.621 1.00 86.56 108 HIS A N 1
ATOM 847 C CA . HIS A 1 108 ? -4.170 -4.607 8.615 1.00 86.56 108 HIS A CA 1
ATOM 848 C C . HIS A 1 108 ? -4.832 -5.638 7.690 1.00 86.56 108 HIS A C 1
ATOM 850 O O . HIS A 1 108 ? -4.182 -6.293 6.869 1.00 86.56 108 HIS A O 1
ATOM 856 N N . ARG A 1 109 ? -6.154 -5.788 7.817 1.00 86.25 109 ARG A N 1
ATOM 857 C CA . ARG A 1 109 ? -6.943 -6.705 6.986 1.00 86.25 109 ARG A CA 1
ATOM 858 C C . ARG A 1 109 ? -6.970 -6.246 5.535 1.00 86.25 109 ARG A C 1
ATOM 860 O O . ARG A 1 109 ? -6.800 -7.079 4.651 1.00 86.25 109 ARG A O 1
ATOM 867 N N . LEU A 1 110 ? -7.116 -4.943 5.296 1.00 84.38 110 LEU A N 1
ATOM 868 C CA . LEU A 1 110 ? -7.082 -4.371 3.954 1.00 84.38 110 LEU A CA 1
ATOM 869 C C . LEU A 1 110 ? -5.718 -4.574 3.281 1.00 84.38 110 LEU A C 1
ATOM 871 O O . LEU A 1 110 ? -5.669 -5.010 2.137 1.00 84.38 110 LEU A O 1
ATOM 875 N N . ALA A 1 111 ? -4.615 -4.340 3.998 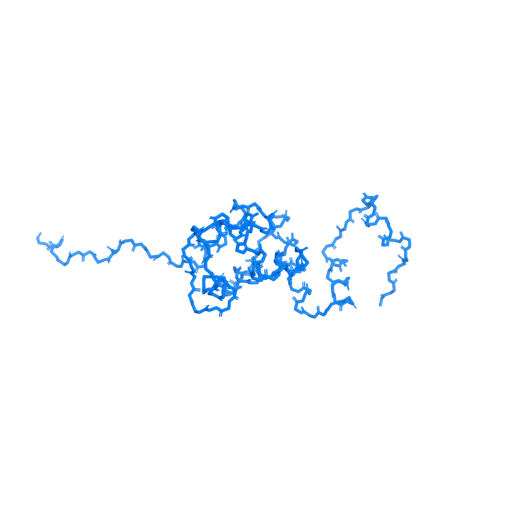1.00 85.94 111 ALA A N 1
ATOM 876 C CA . ALA A 1 111 ? -3.263 -4.588 3.500 1.00 85.94 111 ALA A CA 1
ATOM 877 C C . ALA A 1 111 ? -3.086 -6.061 3.112 1.00 85.94 111 ALA A C 1
ATOM 879 O O . ALA A 1 111 ? -2.599 -6.354 2.025 1.00 85.94 111 ALA A O 1
ATOM 880 N N . THR A 1 112 ? -3.572 -6.976 3.956 1.00 84.81 112 THR A N 1
ATOM 881 C CA . THR A 1 112 ? -3.541 -8.420 3.683 1.00 84.81 112 THR A CA 1
ATOM 882 C C . THR A 1 112 ? -4.391 -8.788 2.459 1.00 84.81 112 THR A C 1
ATOM 884 O O . THR A 1 112 ? -3.947 -9.549 1.603 1.00 84.81 112 THR A O 1
ATOM 887 N N . ALA A 1 113 ? -5.604 -8.236 2.344 1.00 84.12 113 ALA A N 1
ATOM 888 C CA . ALA A 1 113 ? -6.510 -8.472 1.217 1.00 84.12 113 ALA A CA 1
ATOM 889 C C . ALA A 1 113 ? -5.941 -7.951 -0.114 1.00 84.12 113 ALA A C 1
ATOM 891 O O . ALA A 1 113 ? -6.167 -8.558 -1.160 1.00 84.12 113 ALA A O 1
ATOM 892 N N . LEU A 1 114 ? -5.171 -6.862 -0.057 1.00 84.19 114 LEU A N 1
ATOM 893 C CA . LEU A 1 114 ? -4.448 -6.267 -1.181 1.00 84.19 114 LEU A CA 1
ATOM 894 C C . LEU A 1 114 ? -3.061 -6.890 -1.414 1.00 84.19 114 LEU A C 1
ATOM 896 O O . LEU A 1 114 ? -2.279 -6.353 -2.191 1.00 84.19 114 LEU A O 1
ATOM 900 N N . GLN A 1 115 ? -2.751 -8.015 -0.757 1.00 82.19 115 GLN A N 1
ATOM 901 C CA . GLN A 1 115 ? -1.478 -8.740 -0.882 1.00 82.19 115 GLN A CA 1
ATOM 902 C C . GLN A 1 115 ? -0.236 -7.906 -0.512 1.00 82.19 115 GLN A C 1
ATOM 904 O O . GLN A 1 115 ? 0.885 -8.241 -0.891 1.00 82.19 115 GLN A O 1
ATOM 909 N N . SER A 1 116 ? -0.421 -6.836 0.259 1.00 82.69 116 SER A N 1
ATOM 910 C CA . SER A 1 116 ? 0.668 -6.071 0.857 1.00 82.69 116 SER A CA 1
ATOM 911 C C . SER A 1 116 ? 1.081 -6.668 2.205 1.00 82.69 116 SER A C 1
ATOM 913 O O . SER A 1 116 ? 0.340 -7.426 2.837 1.00 82.69 116 SER A O 1
ATOM 915 N N . LYS A 1 117 ? 2.275 -6.298 2.676 1.00 84.12 117 LYS A N 1
ATOM 916 C CA . LYS A 1 117 ? 2.759 -6.644 4.014 1.00 84.12 117 LYS A CA 1
ATOM 917 C C . LYS A 1 117 ? 2.228 -5.626 5.031 1.00 84.12 117 LYS A C 1
ATOM 919 O O . LYS A 1 117 ? 2.578 -4.449 4.929 1.00 84.12 117 LYS A O 1
ATOM 924 N N . PRO A 1 118 ? 1.457 -6.044 6.053 1.00 83.25 118 PRO A N 1
ATOM 925 C CA . PRO A 1 118 ? 0.958 -5.131 7.085 1.00 83.25 118 PRO A CA 1
ATOM 926 C C . PRO A 1 118 ? 2.077 -4.388 7.828 1.00 83.25 118 PRO A C 1
ATOM 928 O O . PRO A 1 118 ? 1.893 -3.249 8.239 1.00 83.25 118 PRO A O 1
ATOM 931 N N . GLU A 1 119 ? 3.253 -5.002 7.946 1.00 85.56 119 GLU A N 1
ATOM 932 C CA . GLU A 1 119 ? 4.452 -4.416 8.561 1.00 85.56 119 GLU A CA 1
ATOM 933 C C . GLU A 1 119 ? 4.906 -3.121 7.871 1.00 85.56 119 GLU A C 1
ATOM 935 O O . GLU A 1 119 ? 5.358 -2.200 8.544 1.00 85.56 119 GLU A O 1
ATOM 940 N N . ILE A 1 120 ? 4.718 -3.022 6.550 1.00 84.06 120 ILE A N 1
ATOM 941 C CA . ILE A 1 120 ? 5.048 -1.829 5.756 1.00 84.06 120 ILE A CA 1
ATOM 942 C C . ILE A 1 120 ? 3.990 -0.734 5.962 1.00 84.06 120 ILE A C 1
ATOM 944 O O . ILE A 1 120 ? 4.304 0.453 6.006 1.00 84.06 120 ILE A O 1
ATOM 948 N N . ALA A 1 121 ? 2.724 -1.123 6.127 1.00 83.94 121 ALA A N 1
ATOM 949 C CA . ALA A 1 121 ? 1.612 -0.189 6.302 1.00 83.94 121 ALA A CA 1
ATOM 950 C C . ALA 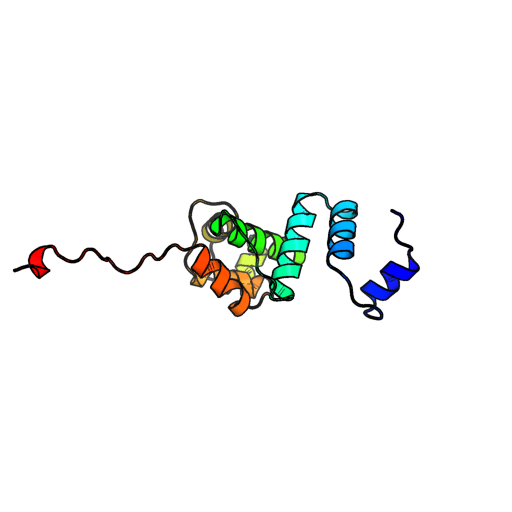A 1 121 ? 1.512 0.384 7.730 1.00 83.94 121 ALA A C 1
ATOM 952 O O . ALA A 1 121 ? 0.990 1.483 7.921 1.00 83.94 121 ALA A O 1
ATOM 953 N N . LEU A 1 122 ? 2.007 -0.340 8.739 1.00 84.94 122 LEU A N 1
ATOM 954 C CA . LEU A 1 122 ? 1.959 0.059 10.148 1.00 84.94 122 LEU A CA 1
ATOM 955 C C . LEU A 1 122 ? 2.629 1.414 10.445 1.00 84.94 122 LEU A C 1
ATOM 957 O O . LEU A 1 122 ? 1.989 2.237 11.106 1.00 84.94 122 LEU A O 1
ATOM 961 N N . PRO A 1 123 ? 3.872 1.695 10.000 1.00 84.38 123 PRO A N 1
ATOM 962 C CA . PRO A 1 123 ? 4.493 2.999 10.234 1.00 84.38 123 PRO A CA 1
ATOM 963 C C . PRO A 1 123 ? 3.714 4.138 9.563 1.00 84.38 123 PRO A C 1
ATOM 965 O O . PRO A 1 123 ? 3.552 5.197 10.163 1.00 84.38 123 PRO A O 1
ATOM 968 N N . LEU A 1 124 ? 3.149 3.906 8.373 1.00 83.69 124 LEU A N 1
ATOM 969 C CA . LEU A 1 124 ? 2.313 4.895 7.684 1.00 83.69 124 LEU A CA 1
ATOM 970 C C . LEU A 1 124 ? 1.038 5.200 8.483 1.00 83.69 124 LEU A C 1
ATOM 972 O O . LEU A 1 124 ? 0.674 6.363 8.642 1.00 83.69 124 LEU A O 1
ATOM 976 N N . TRP A 1 125 ? 0.384 4.171 9.033 1.00 86.25 125 TRP A N 1
ATOM 977 C CA . TRP A 1 125 ? -0.806 4.346 9.869 1.00 86.25 125 TRP A CA 1
ATOM 978 C C . TRP A 1 125 ? -0.499 5.080 11.176 1.00 86.25 125 TRP A C 1
ATOM 980 O O . TRP A 1 125 ? -1.262 5.960 11.576 1.00 86.25 125 TRP A O 1
ATOM 990 N N . ARG A 1 126 ? 0.632 4.769 11.822 1.00 85.12 126 ARG A N 1
ATOM 991 C CA . ARG A 1 126 ? 1.078 5.465 13.040 1.00 85.12 126 ARG A CA 1
ATOM 992 C C . ARG A 1 126 ? 1.355 6.943 12.784 1.00 85.12 126 ARG A C 1
ATOM 994 O O . ARG A 1 126 ? 0.944 7.767 13.583 1.00 85.12 126 ARG A O 1
ATOM 1001 N N . ASN A 1 127 ? 1.983 7.281 11.661 1.00 83.69 127 ASN A N 1
ATOM 1002 C CA . ASN A 1 127 ? 2.235 8.678 11.299 1.00 83.69 127 ASN A CA 1
ATOM 1003 C C . ASN A 1 127 ? 0.937 9.437 10.976 1.00 83.69 127 ASN A C 1
ATOM 1005 O O . ASN A 1 127 ? 0.829 10.627 11.258 1.00 83.69 127 ASN A O 1
ATOM 1009 N N . ALA A 1 128 ? -0.045 8.755 10.380 1.00 82.25 128 ALA A N 1
ATOM 1010 C CA . ALA A 1 128 ? -1.350 9.320 10.037 1.00 82.25 128 ALA A CA 1
ATOM 1011 C C . ALA A 1 128 ? -2.296 9.457 11.237 1.00 82.25 128 ALA A C 1
ATOM 1013 O O . ALA A 1 128 ? -3.245 10.238 11.192 1.00 82.25 128 ALA A O 1
ATOM 1014 N N . THR A 1 129 ? -2.061 8.685 12.294 1.00 80.06 129 THR A N 1
ATOM 1015 C CA . THR A 1 129 ? -2.840 8.737 13.526 1.00 80.06 129 THR A CA 1
ATOM 1016 C C . THR A 1 129 ? -2.046 9.577 14.520 1.00 80.06 129 THR A C 1
ATOM 1018 O O . THR A 1 129 ? -1.191 9.019 15.207 1.00 80.06 129 THR A O 1
ATOM 1021 N N . PRO A 1 130 ? -2.264 10.907 14.603 1.00 63.66 130 PRO A N 1
ATOM 1022 C CA . PRO A 1 130 ? -1.675 11.674 15.690 1.00 63.66 130 PRO A CA 1
ATOM 1023 C C . PRO A 1 130 ? -2.103 10.990 16.980 1.00 63.66 130 PRO A C 1
ATOM 1025 O O . PRO A 1 130 ? -3.282 10.660 17.122 1.00 63.66 130 PRO A O 1
ATOM 1028 N N . ASP A 1 131 ? -1.128 10.705 17.840 1.00 53.62 131 ASP A N 1
ATOM 1029 C CA . ASP A 1 131 ? -1.297 10.018 19.111 1.00 53.62 131 ASP A CA 1
ATOM 1030 C C . ASP A 1 131 ? -2.626 10.421 19.761 1.00 53.62 131 ASP A C 1
ATOM 1032 O O . ASP A 1 131 ? -2.756 11.484 20.367 1.00 53.62 131 ASP A O 1
ATOM 1036 N N . ARG A 1 132 ? -3.645 9.563 19.641 1.00 49.62 132 ARG A N 1
ATOM 1037 C CA . ARG A 1 132 ? -4.703 9.538 20.640 1.00 49.62 132 ARG A CA 1
ATOM 1038 C C . ARG A 1 132 ? -4.113 8.761 21.801 1.00 49.62 132 ARG A C 1
ATOM 1040 O O . ARG A 1 132 ? -4.542 7.645 22.089 1.00 49.62 132 ARG A O 1
ATOM 1047 N N . GLY A 1 133 ? -3.097 9.351 22.422 1.00 40.28 133 GLY A N 1
ATOM 1048 C CA . GLY A 1 133 ? -2.615 8.899 23.704 1.00 40.28 133 GLY A CA 1
ATOM 1049 C C . GLY A 1 133 ? -3.835 8.837 24.623 1.00 40.28 133 GLY A C 1
ATOM 1050 O O . GLY A 1 133 ? -4.706 9.718 24.547 1.00 40.28 133 GLY A O 1
ATOM 1051 N N . PRO A 1 134 ? -3.994 7.782 25.435 1.00 41.69 134 PRO A N 1
ATOM 1052 C CA . PRO A 1 134 ? -5.026 7.779 26.455 1.00 41.69 134 PRO A CA 1
ATOM 1053 C C . PRO A 1 134 ? -4.797 9.014 27.328 1.00 41.69 134 PRO A C 1
ATOM 1055 O O . PRO A 1 134 ? -3.749 9.135 27.948 1.00 41.69 134 PRO A O 1
ATOM 1058 N N . GLY A 1 135 ? -5.751 9.945 27.281 1.00 45.03 135 GLY A N 1
ATOM 1059 C CA . GLY A 1 135 ? -5.835 11.167 28.074 1.00 45.03 135 GLY A CA 1
ATOM 1060 C C . GLY A 1 135 ? -4.583 11.563 28.854 1.00 45.03 135 GLY A C 1
ATOM 1061 O O . GLY A 1 135 ? -4.478 11.267 30.037 1.00 45.03 135 GLY A O 1
ATOM 1062 N N . SER A 1 136 ? -3.734 12.402 28.264 1.00 46.81 136 SER A N 1
ATOM 1063 C CA . SER A 1 136 ? -2.976 13.392 29.036 1.00 46.81 136 SER A CA 1
ATOM 1064 C C . SER A 1 136 ? -3.892 14.548 29.468 1.00 46.81 136 SER A C 1
ATOM 1066 O O . SER A 1 136 ? -3.537 15.719 29.411 1.00 46.81 136 SER A O 1
ATOM 1068 N N . SER A 1 137 ? -5.091 14.224 29.956 1.00 50.28 137 SER A N 1
ATOM 1069 C CA . SER A 1 137 ? -5.676 15.008 31.031 1.00 50.28 137 SER A CA 1
ATOM 1070 C C . SER A 1 137 ? -4.967 14.525 32.286 1.00 50.28 137 SER A C 1
ATOM 1072 O O . SER A 1 137 ? -5.437 13.607 32.950 1.00 50.28 137 SER A O 1
ATOM 1074 N N . LEU A 1 138 ? -3.798 15.103 32.579 1.00 56.59 138 LEU A N 1
ATOM 1075 C CA . LEU A 1 138 ? -3.323 15.128 33.958 1.00 56.59 138 LEU A CA 1
ATOM 1076 C C . LEU A 1 138 ? -4.512 15.637 34.788 1.00 56.59 138 LEU A C 1
ATOM 1078 O O . LEU A 1 138 ? -4.978 16.750 34.515 1.00 56.59 138 LEU A O 1
ATOM 1082 N N . PRO A 1 139 ? -5.082 14.841 35.710 1.00 56.16 139 PRO A N 1
ATOM 1083 C CA . PRO A 1 139 ? -6.102 15.368 36.594 1.00 56.16 139 PRO A CA 1
ATOM 1084 C C . PRO A 1 139 ? -5.465 16.538 37.345 1.00 56.16 139 PRO A C 1
ATOM 1086 O O . PRO A 1 139 ? -4.348 16.425 37.853 1.00 56.16 139 PRO A O 1
ATOM 1089 N N . ALA A 1 140 ? -6.157 17.676 37.376 1.00 59.34 140 ALA A N 1
ATOM 1090 C CA . ALA A 1 140 ? -5.697 18.883 38.061 1.00 59.34 140 ALA A CA 1
ATOM 1091 C C . ALA A 1 140 ? -5.403 18.648 39.562 1.00 59.34 140 ALA A C 1
ATOM 1093 O O . ALA A 1 140 ? -4.734 19.465 40.185 1.00 59.34 140 ALA A O 1
ATOM 1094 N N . ASP A 1 141 ? -5.819 17.501 40.109 1.00 59.91 141 ASP A N 1
ATOM 1095 C CA . ASP A 1 141 ? -5.534 17.026 41.466 1.00 59.91 141 ASP A CA 1
ATOM 1096 C C . ASP A 1 141 ? -4.085 16.541 41.695 1.00 59.91 141 ASP A C 1
ATOM 1098 O O . ASP A 1 141 ? -3.722 16.218 42.822 1.00 59.91 141 ASP A O 1
ATOM 1102 N N . ALA A 1 142 ? -3.226 16.485 40.668 1.00 60.47 142 ALA A N 1
ATOM 1103 C CA . ALA A 1 142 ? -1.828 16.048 40.818 1.00 60.47 142 ALA A CA 1
ATOM 1104 C C . ALA A 1 142 ? -0.869 17.126 41.381 1.00 60.47 142 ALA A C 1
ATOM 1106 O O . ALA A 1 142 ? 0.311 16.841 41.578 1.00 60.47 142 ALA A O 1
ATOM 1107 N N . PHE A 1 143 ? -1.357 18.345 41.637 1.00 63.22 143 PHE A N 1
ATOM 1108 C CA . PHE A 1 143 ? -0.585 19.459 42.217 1.00 63.22 143 PHE A CA 1
ATOM 1109 C C . PHE A 1 143 ? -1.018 19.824 43.650 1.00 63.22 143 PHE A C 1
ATOM 1111 O O . PHE A 1 143 ? -0.790 20.954 44.082 1.00 63.22 143 PHE A O 1
ATOM 1118 N N . GLY A 1 144 ? -1.663 18.889 44.358 1.00 59.59 144 GLY A N 1
ATOM 1119 C CA . GLY A 1 144 ? -1.995 19.025 45.781 1.00 59.59 144 GLY A CA 1
ATOM 1120 C C . GLY A 1 144 ? -0.778 18.930 46.692 1.00 59.59 144 GLY A C 1
ATOM 1121 O O . GLY A 1 144 ? 0.037 18.004 46.480 1.00 59.59 144 GLY A O 1
#

Sequence (144 aa):
MNIHRSYLSRILSGERPATLSYVELIAKECAGSTETEFATLLWKIAADEPVSTTDPVHTLRTYFQALNYAAGSPREDRLISSARRDLTIADLRRAFHGPGVPEWAVYHRLATALQSKPEIALPLWRNATPDRGPGSSLPADAFG

pLDDT: mean 78.44, std 10.54, range [40.28, 89.12]

Organism: Streptomyces atratus (NCBI:txid1893)

Secondary structure (DSSP, 8-state):
----HHHHHHHHTTSS---HHHHHHHHHHHT-HHHHHHHHHHHHHHTT-----S-HHHHHHHHHHHHHHHTT---HHHHHHHS-S---HHHHHHHHTSSS---HHHHHHHHHHTT--HHHHHHHHHHHS----S-----GGGG-